Protein AF-A0A6I2MS90-F1 (afdb_monomer_lite)

Organism: NCBI:txid2594478

Radius of gyration: 29.3 Å; chains: 1; bounding box: 60×38×81 Å

Secondary structure (DSSP, 8-state):
--HHHHHHHHHHHHHSS-----HHHHHHHHHHHHHHHHHHHHHHHHTHHHHHHHHHHHHHHHHHHT--TT-HHHHHHHHHHHTS-HHHHHHHHHHHHHHHHHHHHHHHTT--SS------HHHHHHHHHHHHHHHTSHHHHHHHHS-SS-HHHHHHHHHHHHHT---

pLDDT: mean 87.78, std 8.92, range [54.5, 97.31]

Sequence (167 aa):
MNLNQAIEHLSIRLQGTHLEVNNQDKNAFNCILDYINTTLDESFNRNKYFANLYAYCLGLLLEKYQTTIDNPIPHKELHKIIDTPFENIIEDITNKMNNRLRCSLLEHAGGQLDKQQLISFQEKGEVVKKLIELLSISKNKNAFFGNAWSVEEVSKGIKVQLENFNP

Foldseek 3Di:
DALVVLCVVVVVQVPDPDDPDDPSVVVSVVNNVVVVVVVVVVVCVVCVVVVVVLVVQLVVLCVVVVHDPPDCPSVVVSVVVVPDDPLVVLVVVQVVVLVVLLVVLLVQLVHDPPDPDPDDPVRVVSSVVSSVVQCVPVLSVCSNVHGNDDSVRSVVVVVVVVVPPDD

Structure (mmCIF, N/CA/C/O backbone):
data_AF-A0A6I2MS90-F1
#
_entry.id   AF-A0A6I2MS90-F1
#
loop_
_atom_site.group_PDB
_atom_site.id
_atom_site.type_symbol
_atom_site.label_atom_id
_atom_site.label_alt_id
_atom_site.label_comp_id
_atom_site.label_asym_id
_atom_site.label_entity_id
_atom_site.label_seq_id
_atom_site.pdbx_PDB_ins_code
_atom_site.Cartn_x
_atom_site.Cartn_y
_atom_site.Cartn_z
_atom_site.occupancy
_atom_site.B_iso_or_equiv
_atom_site.auth_seq_id
_atom_site.auth_comp_id
_atom_site.auth_asym_id
_atom_site.auth_atom_id
_atom_site.pdbx_PDB_model_num
ATOM 1 N N . MET A 1 1 ? 29.980 10.374 -29.876 1.00 80.12 1 MET A N 1
ATOM 2 C CA . MET A 1 1 ? 28.805 9.810 -30.572 1.00 80.12 1 MET A CA 1
ATOM 3 C C . MET A 1 1 ? 27.626 9.912 -29.627 1.00 80.12 1 MET A C 1
ATOM 5 O O . MET A 1 1 ? 27.837 9.711 -28.440 1.00 80.12 1 MET A O 1
ATOM 9 N N . ASN A 1 2 ? 26.446 10.294 -30.112 1.00 90.06 2 ASN A N 1
ATOM 10 C CA . ASN A 1 2 ? 25.216 10.308 -29.313 1.00 90.06 2 ASN A CA 1
ATOM 11 C C . ASN A 1 2 ? 24.382 9.034 -29.554 1.00 90.06 2 ASN A C 1
ATOM 13 O O . ASN A 1 2 ? 24.674 8.273 -30.476 1.00 90.06 2 ASN A O 1
ATOM 17 N N . LEU A 1 3 ? 23.347 8.807 -28.737 1.00 90.62 3 LEU A N 1
ATOM 18 C CA . LEU A 1 3 ? 22.534 7.587 -28.795 1.00 90.62 3 LEU A CA 1
ATOM 19 C C . LEU A 1 3 ? 21.912 7.347 -30.180 1.00 90.62 3 LEU A C 1
ATOM 21 O O . LEU A 1 3 ? 22.001 6.240 -30.700 1.00 90.62 3 LEU A O 1
ATOM 25 N N . ASN A 1 4 ? 21.333 8.382 -30.796 1.00 91.56 4 ASN A N 1
ATOM 26 C CA . ASN A 1 4 ? 20.704 8.260 -32.115 1.00 91.56 4 ASN A CA 1
ATOM 27 C C . ASN A 1 4 ? 21.721 7.827 -33.178 1.00 91.56 4 ASN A C 1
ATOM 29 O O . ASN A 1 4 ? 21.445 6.917 -33.950 1.00 91.56 4 ASN A O 1
ATOM 33 N N . GLN A 1 5 ? 22.925 8.405 -33.152 1.00 92.56 5 GLN A N 1
ATOM 34 C CA . GLN A 1 5 ? 24.028 8.022 -34.037 1.00 92.56 5 GLN A CA 1
ATOM 35 C C . GLN A 1 5 ? 24.511 6.588 -33.782 1.00 92.56 5 GLN A C 1
ATOM 37 O O . GLN A 1 5 ? 24.838 5.878 -34.727 1.00 92.56 5 GLN A O 1
ATOM 42 N N . ALA A 1 6 ? 24.560 6.153 -32.521 1.00 91.56 6 ALA A N 1
ATOM 43 C CA . ALA A 1 6 ? 24.961 4.795 -32.162 1.00 91.56 6 ALA A CA 1
ATOM 44 C C . ALA A 1 6 ? 23.942 3.747 -32.642 1.00 91.56 6 ALA A C 1
ATOM 46 O O . ALA A 1 6 ? 24.327 2.727 -33.216 1.00 91.56 6 ALA A O 1
ATOM 47 N N . ILE A 1 7 ? 22.646 4.023 -32.455 1.00 91.75 7 ILE A N 1
ATOM 48 C CA . ILE A 1 7 ? 21.546 3.174 -32.931 1.00 91.75 7 ILE A CA 1
ATOM 49 C C . ILE A 1 7 ? 21.545 3.114 -34.460 1.00 91.75 7 ILE A C 1
ATOM 51 O O . ILE A 1 7 ? 21.482 2.026 -35.028 1.00 91.75 7 ILE A O 1
ATOM 55 N N . GLU A 1 8 ? 21.644 4.263 -35.127 1.00 92.31 8 GLU A N 1
ATOM 56 C CA . GLU A 1 8 ? 21.672 4.356 -36.588 1.00 92.31 8 GLU A CA 1
ATOM 57 C C . GLU A 1 8 ? 22.868 3.595 -37.175 1.00 92.31 8 GLU A C 1
ATOM 59 O O . GLU A 1 8 ? 22.697 2.784 -38.086 1.00 92.31 8 GLU A O 1
ATOM 64 N N . HIS A 1 9 ? 24.063 3.771 -36.600 1.00 90.19 9 HIS A N 1
ATOM 65 C CA . HIS A 1 9 ? 25.271 3.066 -37.024 1.00 90.19 9 HIS A CA 1
ATOM 66 C C . HIS A 1 9 ? 25.107 1.544 -36.942 1.00 90.19 9 HIS A C 1
ATOM 68 O O . HIS A 1 9 ? 25.334 0.849 -37.933 1.00 90.19 9 HIS A O 1
ATOM 74 N N . LEU A 1 10 ? 24.663 1.015 -35.796 1.00 90.69 10 LEU A N 1
ATOM 75 C CA . LEU A 1 10 ? 24.452 -0.427 -35.643 1.00 90.69 10 LEU A CA 1
ATOM 76 C C . LEU A 1 10 ? 23.306 -0.943 -36.522 1.00 90.69 10 LEU A C 1
ATOM 78 O O . LEU A 1 10 ? 23.416 -2.037 -37.067 1.00 90.69 10 LEU A O 1
ATOM 82 N N . SER A 1 11 ? 22.238 -0.163 -36.712 1.00 89.25 11 SER A N 1
ATOM 83 C CA . SER A 1 11 ? 21.116 -0.533 -37.584 1.00 89.25 11 SER A CA 1
ATOM 84 C C . SER A 1 11 ? 21.572 -0.734 -39.032 1.00 89.25 11 SER A C 1
ATOM 86 O O . SER A 1 11 ? 21.282 -1.768 -39.633 1.00 89.25 11 SER A O 1
ATOM 88 N N . ILE A 1 12 ? 22.371 0.200 -39.560 1.00 89.25 12 ILE A N 1
ATOM 89 C CA . ILE A 1 12 ? 22.963 0.101 -40.901 1.00 89.25 12 ILE A CA 1
ATOM 90 C C . ILE A 1 12 ? 23.892 -1.116 -40.994 1.00 89.25 12 ILE A C 1
ATOM 92 O O . ILE A 1 12 ? 23.870 -1.852 -41.980 1.00 89.25 12 ILE A O 1
ATOM 96 N N . ARG A 1 13 ? 24.702 -1.359 -39.959 1.00 87.19 13 ARG A N 1
ATOM 97 C CA . ARG A 1 13 ? 25.673 -2.463 -39.937 1.00 87.19 13 ARG A CA 1
ATOM 98 C C . ARG A 1 13 ? 25.007 -3.836 -39.888 1.00 87.19 13 ARG A C 1
ATOM 100 O O . ARG A 1 13 ? 25.465 -4.740 -40.580 1.00 87.19 13 ARG A O 1
ATOM 107 N N . LEU A 1 14 ? 23.906 -3.979 -39.152 1.00 85.38 14 LEU A N 1
ATOM 108 C CA . LEU A 1 14 ? 23.129 -5.221 -39.058 1.00 85.38 14 LEU A CA 1
ATOM 109 C C . LEU A 1 14 ? 22.346 -5.558 -40.339 1.00 85.38 14 LEU A C 1
ATOM 111 O O . LEU A 1 14 ? 21.986 -6.714 -40.539 1.00 85.38 14 LEU A O 1
ATOM 115 N N . GLN A 1 15 ? 22.093 -4.575 -41.207 1.00 86.25 15 GLN A N 1
ATOM 116 C CA . GLN A 1 15 ? 21.469 -4.780 -42.523 1.00 86.25 15 GLN A CA 1
ATOM 117 C C . GLN A 1 15 ? 22.488 -5.128 -43.623 1.00 86.25 15 GLN A C 1
ATOM 119 O O . GLN A 1 15 ? 22.102 -5.536 -44.719 1.00 86.25 15 GLN A O 1
ATOM 124 N N . GLY A 1 16 ? 23.784 -4.951 -43.354 1.00 80.88 16 GLY A N 1
ATOM 125 C CA . GLY A 1 16 ? 24.863 -5.236 -44.294 1.00 80.88 16 GLY A CA 1
ATOM 126 C C . GLY A 1 16 ? 25.267 -6.713 -44.334 1.00 80.88 16 GLY A C 1
ATOM 127 O O . GLY A 1 16 ? 24.982 -7.496 -43.435 1.00 80.88 16 GLY A O 1
ATOM 128 N N . THR A 1 17 ? 26.000 -7.095 -45.380 1.00 71.12 17 THR A N 1
ATOM 129 C CA . THR A 1 17 ? 26.497 -8.468 -45.589 1.00 71.12 17 THR A CA 1
ATOM 130 C C . THR A 1 17 ? 27.873 -8.737 -44.960 1.00 71.12 17 THR A C 1
ATOM 132 O O . THR A 1 17 ? 28.309 -9.887 -44.911 1.00 71.12 17 THR A O 1
ATOM 135 N N . HIS A 1 18 ? 28.565 -7.707 -44.452 1.00 65.75 18 HIS A N 1
ATOM 136 C CA . HIS A 1 18 ? 29.891 -7.817 -43.829 1.00 65.75 18 HIS A CA 1
ATOM 137 C C . HIS A 1 18 ? 29.881 -7.438 -42.341 1.00 65.75 18 HIS A C 1
ATOM 139 O O . HIS A 1 18 ? 29.806 -6.262 -41.978 1.00 65.75 18 HIS A O 1
ATOM 145 N N . LEU A 1 19 ? 30.031 -8.464 -41.498 1.00 74.38 19 LEU A N 1
ATOM 146 C CA . LEU A 1 19 ? 29.943 -8.428 -40.032 1.00 74.38 19 LEU A CA 1
ATOM 147 C C . LEU A 1 19 ? 31.311 -8.416 -39.322 1.00 74.38 19 LEU A C 1
ATOM 149 O O . LEU A 1 19 ? 31.413 -8.815 -38.164 1.00 74.38 19 LEU A O 1
ATOM 153 N N . GLU A 1 20 ? 32.383 -7.969 -39.979 1.00 84.94 20 GLU A N 1
ATOM 154 C CA . GLU A 1 20 ? 33.650 -7.763 -39.266 1.00 84.94 20 GLU A CA 1
ATOM 155 C C . GLU A 1 20 ? 33.533 -6.556 -38.333 1.00 84.94 20 GLU A C 1
ATOM 157 O O . GLU A 1 20 ? 33.401 -5.419 -38.790 1.00 84.94 20 GLU A O 1
ATOM 162 N N . VAL A 1 21 ? 33.551 -6.817 -37.025 1.00 84.44 21 VAL A N 1
ATOM 163 C CA . VAL A 1 21 ? 33.384 -5.810 -35.970 1.00 84.44 21 VAL A CA 1
ATOM 164 C C . VAL A 1 21 ? 34.576 -4.856 -35.953 1.00 84.44 21 VAL A C 1
ATOM 166 O O . VAL A 1 21 ? 35.713 -5.265 -35.712 1.00 84.44 21 VAL A O 1
ATOM 169 N N . ASN A 1 22 ? 34.313 -3.565 -36.137 1.00 88.56 22 ASN A N 1
ATOM 170 C CA . ASN A 1 22 ? 35.317 -2.507 -36.091 1.00 88.56 22 ASN A CA 1
ATOM 171 C C . ASN A 1 22 ? 35.214 -1.669 -34.795 1.00 88.56 22 ASN A C 1
ATOM 173 O O . ASN A 1 22 ? 34.375 -1.900 -33.922 1.00 88.56 22 ASN A O 1
ATOM 177 N N . ASN A 1 23 ? 36.099 -0.680 -34.638 1.00 89.88 23 ASN A N 1
ATOM 178 C CA . ASN A 1 23 ? 36.116 0.167 -33.440 1.00 89.88 23 ASN A CA 1
ATOM 179 C C . ASN A 1 23 ? 34.898 1.103 -33.329 1.00 89.88 23 ASN A C 1
ATOM 181 O O . ASN A 1 23 ? 34.522 1.465 -32.218 1.00 89.88 23 ASN A O 1
ATOM 185 N N . GLN A 1 24 ? 34.270 1.491 -34.443 1.00 88.94 24 GLN A N 1
ATOM 186 C CA . GLN A 1 24 ? 33.034 2.280 -34.415 1.00 88.94 24 GLN A CA 1
ATOM 187 C C . GLN A 1 24 ? 31.850 1.440 -33.929 1.00 88.94 24 GLN A C 1
ATOM 189 O O . GLN A 1 24 ? 31.095 1.927 -33.091 1.00 88.94 24 GLN A O 1
ATOM 194 N N . ASP A 1 25 ? 31.765 0.169 -34.338 1.00 89.19 25 ASP A N 1
ATOM 195 C CA . ASP A 1 25 ? 30.754 -0.775 -33.846 1.00 89.19 25 ASP A CA 1
ATOM 196 C C . ASP A 1 25 ? 30.862 -0.928 -32.316 1.00 89.19 25 ASP A C 1
ATOM 198 O O . ASP A 1 25 ? 29.869 -0.809 -31.597 1.00 89.19 25 ASP A O 1
ATOM 202 N N . LYS A 1 26 ? 32.089 -1.106 -31.798 1.00 90.00 26 LYS A N 1
ATOM 203 C CA . LYS A 1 26 ? 32.358 -1.173 -30.348 1.00 90.00 26 LYS A CA 1
ATOM 204 C C . LYS A 1 26 ? 31.952 0.110 -29.626 1.00 90.00 26 LYS A C 1
ATOM 206 O O . LYS A 1 26 ? 31.308 0.051 -28.584 1.00 90.00 26 LYS A O 1
ATOM 211 N N . ASN A 1 27 ? 32.304 1.267 -30.184 1.00 92.25 27 ASN A N 1
ATOM 212 C CA . ASN A 1 27 ? 31.951 2.557 -29.595 1.00 92.25 27 ASN A CA 1
ATOM 213 C C . ASN A 1 27 ? 30.431 2.778 -29.582 1.00 92.25 27 ASN A C 1
ATOM 215 O O . ASN A 1 27 ? 29.914 3.370 -28.638 1.00 92.25 27 ASN A O 1
ATOM 219 N N . ALA A 1 28 ? 29.714 2.317 -30.611 1.00 92.00 28 ALA A N 1
ATOM 220 C CA . ALA A 1 28 ? 28.264 2.462 -30.715 1.00 92.00 28 ALA A CA 1
ATOM 221 C C . ALA A 1 28 ? 27.563 1.563 -29.702 1.00 92.00 28 ALA A C 1
ATOM 223 O O . ALA A 1 28 ? 26.690 2.019 -28.966 1.00 92.00 28 ALA A O 1
ATOM 224 N N . PHE A 1 29 ? 28.019 0.318 -29.594 1.00 91.81 29 PHE A N 1
ATOM 225 C CA . PHE A 1 29 ? 27.527 -0.617 -28.596 1.00 91.81 29 PHE A CA 1
ATOM 226 C C . PHE A 1 29 ? 27.753 -0.110 -27.164 1.00 91.81 29 PHE A C 1
ATOM 228 O O . PHE A 1 29 ? 26.807 -0.058 -26.380 1.00 91.81 29 PHE A O 1
ATOM 235 N N . ASN A 1 30 ? 28.967 0.352 -26.844 1.00 94.00 30 ASN A N 1
ATOM 236 C CA . ASN A 1 30 ? 29.270 0.917 -25.527 1.00 94.00 30 ASN A CA 1
ATOM 237 C C . ASN A 1 30 ? 28.432 2.169 -25.235 1.00 94.00 30 ASN A C 1
ATOM 239 O O . ASN A 1 30 ? 27.914 2.300 -24.138 1.00 94.00 30 ASN A O 1
ATOM 243 N N . CYS A 1 31 ? 28.207 3.043 -26.222 1.00 94.00 31 CYS A N 1
ATOM 244 C CA . CYS A 1 31 ? 27.348 4.217 -26.048 1.00 94.00 31 CYS A CA 1
ATOM 245 C C . CYS A 1 31 ? 25.895 3.843 -25.700 1.00 94.00 31 CYS A C 1
ATOM 247 O O . CYS A 1 31 ? 25.262 4.535 -24.903 1.00 94.00 31 CYS A O 1
ATOM 249 N N . ILE A 1 32 ? 25.359 2.767 -26.287 1.00 92.75 32 ILE A N 1
ATOM 250 C CA . ILE A 1 32 ? 24.022 2.257 -25.952 1.00 92.75 32 ILE A CA 1
ATOM 251 C C . ILE A 1 32 ? 24.019 1.650 -24.547 1.00 92.75 32 ILE A C 1
ATOM 253 O O . ILE A 1 32 ? 23.109 1.936 -23.772 1.00 92.75 32 ILE A O 1
ATOM 257 N N . LEU A 1 33 ? 25.033 0.850 -24.200 1.00 90.88 33 LEU A N 1
ATOM 258 C CA . LEU A 1 33 ? 25.170 0.289 -22.855 1.00 90.88 33 LEU A CA 1
ATOM 259 C C . LEU A 1 33 ? 25.266 1.380 -21.786 1.00 90.88 33 LEU A C 1
ATOM 261 O O . LEU A 1 33 ? 24.543 1.319 -20.797 1.00 90.88 33 LEU A O 1
ATOM 265 N N . ASP A 1 34 ? 26.098 2.396 -22.004 1.00 91.56 34 ASP A N 1
ATOM 266 C CA . ASP A 1 34 ? 26.260 3.521 -21.085 1.00 91.56 34 ASP A CA 1
ATOM 267 C C . ASP A 1 34 ? 24.947 4.283 -20.918 1.00 91.56 34 ASP A C 1
ATOM 269 O O . ASP A 1 34 ? 24.577 4.632 -19.798 1.00 91.56 34 ASP A O 1
ATOM 273 N N . TYR A 1 35 ? 24.195 4.489 -22.004 1.00 90.94 35 TYR A N 1
ATOM 274 C CA . TYR A 1 35 ? 22.877 5.112 -21.932 1.00 90.94 35 TYR A CA 1
ATOM 275 C C . TYR A 1 35 ? 21.881 4.268 -21.127 1.00 90.94 35 TYR A C 1
ATOM 277 O O . TYR A 1 35 ? 21.169 4.813 -20.285 1.00 90.94 35 TYR A O 1
ATOM 285 N N . ILE A 1 36 ? 21.836 2.950 -21.351 1.00 87.00 36 ILE A N 1
ATOM 286 C CA . ILE A 1 36 ? 20.965 2.032 -20.604 1.00 87.00 36 ILE A CA 1
ATOM 287 C C . ILE A 1 36 ? 21.323 2.059 -19.117 1.00 87.00 36 ILE A C 1
ATOM 289 O O . ILE A 1 36 ? 20.442 2.284 -18.291 1.00 87.00 36 ILE A O 1
ATOM 293 N N . ASN A 1 37 ? 22.601 1.887 -18.780 1.00 84.50 37 ASN A N 1
ATOM 294 C CA . ASN A 1 37 ? 23.077 1.876 -17.398 1.00 84.50 37 ASN A CA 1
ATOM 295 C C . ASN A 1 37 ? 22.776 3.206 -16.699 1.00 84.50 37 ASN A C 1
ATOM 297 O O . ASN A 1 37 ? 22.171 3.216 -15.632 1.00 84.50 37 ASN A O 1
ATOM 301 N N . THR A 1 38 ? 23.088 4.330 -17.352 1.00 86.44 38 THR A N 1
ATOM 302 C CA . THR A 1 38 ? 22.784 5.669 -16.824 1.00 86.44 38 THR A CA 1
ATOM 303 C C . THR A 1 38 ? 21.282 5.851 -16.612 1.00 86.44 38 THR A C 1
ATOM 305 O O . THR A 1 38 ? 20.855 6.331 -15.567 1.00 86.44 38 THR A O 1
ATOM 308 N N . THR A 1 39 ? 20.453 5.419 -17.565 1.00 83.12 39 THR A N 1
ATOM 309 C CA . THR A 1 39 ? 18.991 5.541 -17.464 1.00 83.12 39 THR A CA 1
ATOM 310 C C . THR A 1 39 ? 18.428 4.693 -16.324 1.00 83.12 39 THR A C 1
ATOM 312 O O . THR A 1 39 ? 17.527 5.146 -15.615 1.00 83.12 39 THR A O 1
ATOM 315 N N . LEU A 1 40 ? 18.944 3.476 -16.132 1.00 74.56 40 LEU A N 1
ATOM 316 C CA . LEU A 1 40 ? 18.552 2.586 -15.039 1.00 74.56 40 LEU A CA 1
ATOM 317 C C . LEU A 1 40 ? 18.946 3.169 -13.675 1.00 74.56 40 LEU A C 1
ATOM 319 O O . LEU A 1 40 ? 18.098 3.242 -12.782 1.00 74.56 40 LEU A O 1
ATOM 323 N N . ASP A 1 41 ? 20.175 3.666 -13.541 1.00 78.50 41 ASP A N 1
ATOM 324 C CA . ASP A 1 41 ? 20.666 4.292 -12.310 1.00 78.50 41 ASP A CA 1
ATOM 325 C C . ASP A 1 41 ? 19.904 5.583 -11.987 1.00 78.50 41 ASP A C 1
ATOM 327 O O . ASP A 1 41 ? 19.470 5.806 -10.854 1.00 78.50 41 ASP A O 1
ATOM 331 N N . GLU A 1 42 ? 19.663 6.435 -12.983 1.00 81.06 42 GLU A N 1
ATOM 332 C CA . GLU A 1 42 ? 18.845 7.635 -12.818 1.00 81.06 42 GLU A CA 1
ATOM 333 C C . GLU A 1 42 ? 17.387 7.300 -12.500 1.00 81.06 42 GLU A C 1
ATOM 335 O O . GLU A 1 42 ? 16.741 8.028 -11.751 1.00 81.06 42 GLU A O 1
ATOM 340 N N . SER A 1 43 ? 16.831 6.225 -13.064 1.00 76.12 43 SER A N 1
ATOM 341 C CA . SER A 1 43 ? 15.473 5.767 -12.749 1.00 76.12 43 SER A CA 1
ATOM 342 C C . SER A 1 43 ? 15.361 5.348 -11.285 1.00 76.12 43 SER A C 1
ATOM 344 O O . SER A 1 43 ? 14.440 5.786 -10.589 1.00 76.12 43 SER A O 1
ATOM 346 N N . PHE A 1 44 ? 16.329 4.573 -10.790 1.00 79.06 44 PHE A N 1
ATOM 347 C CA . PHE A 1 44 ? 16.389 4.193 -9.383 1.00 79.06 44 PHE A CA 1
ATOM 348 C C . PHE A 1 44 ? 16.548 5.419 -8.480 1.00 79.06 44 PHE A C 1
ATOM 350 O O . PHE A 1 44 ? 15.789 5.583 -7.529 1.00 79.06 44 PHE A O 1
ATOM 357 N N . ASN A 1 45 ? 17.474 6.325 -8.806 1.00 81.69 45 ASN A N 1
ATOM 358 C CA . ASN A 1 45 ? 17.721 7.525 -8.007 1.00 81.69 45 ASN A CA 1
ATOM 359 C C . ASN A 1 45 ? 16.521 8.483 -7.994 1.00 81.69 45 ASN A C 1
ATOM 361 O O . ASN A 1 45 ? 16.162 8.988 -6.929 1.00 81.69 45 ASN A O 1
ATOM 365 N N . ARG A 1 46 ? 15.847 8.683 -9.136 1.00 82.06 46 ARG A N 1
ATOM 366 C CA . ARG A 1 46 ? 14.612 9.487 -9.227 1.00 82.06 46 ARG A CA 1
ATOM 367 C C . ARG A 1 46 ? 13.475 8.913 -8.388 1.00 82.06 46 ARG A C 1
ATOM 369 O O . ARG A 1 46 ? 12.663 9.672 -7.873 1.00 82.06 46 ARG A O 1
ATOM 376 N N . ASN A 1 47 ? 13.433 7.592 -8.227 1.00 84.44 47 ASN A N 1
ATOM 377 C CA . ASN A 1 47 ? 12.364 6.889 -7.519 1.00 84.44 47 ASN A CA 1
ATOM 378 C C . ASN A 1 47 ? 12.831 6.257 -6.202 1.00 84.44 47 ASN A C 1
ATOM 380 O O . ASN A 1 47 ? 12.173 5.355 -5.690 1.00 84.44 47 ASN A O 1
ATOM 384 N N . LYS A 1 48 ? 13.946 6.720 -5.626 1.00 88.38 48 LYS A N 1
ATOM 385 C CA . LYS A 1 48 ? 14.619 6.062 -4.495 1.00 88.38 48 LYS A CA 1
ATOM 386 C C . LYS A 1 48 ? 13.690 5.793 -3.309 1.00 88.38 48 LYS A C 1
ATOM 388 O O . LYS A 1 48 ? 13.713 4.706 -2.742 1.00 88.38 48 LYS A O 1
ATOM 393 N N . TYR A 1 49 ? 12.851 6.760 -2.939 1.00 87.19 49 TYR A N 1
ATOM 394 C CA . TYR A 1 49 ? 11.915 6.608 -1.818 1.00 87.19 49 TYR A CA 1
ATOM 395 C C . TYR A 1 49 ? 10.834 5.566 -2.106 1.00 87.19 49 TYR A C 1
ATOM 397 O O . TYR A 1 49 ? 10.530 4.745 -1.241 1.00 87.19 49 TYR A O 1
ATOM 405 N N . PHE A 1 50 ? 10.317 5.543 -3.335 1.00 88.06 50 PHE A N 1
ATOM 406 C CA . PHE A 1 50 ? 9.398 4.499 -3.772 1.00 88.06 50 PHE A CA 1
ATOM 407 C C . PHE A 1 50 ? 10.087 3.131 -3.803 1.00 88.06 50 PHE A C 1
ATOM 409 O O . PHE A 1 50 ? 9.536 2.174 -3.276 1.00 88.06 50 PHE A O 1
ATOM 416 N N . ALA A 1 51 ? 11.309 3.038 -4.334 1.00 89.44 51 ALA A N 1
ATOM 417 C CA . ALA A 1 51 ? 12.078 1.796 -4.368 1.00 89.44 51 ALA A CA 1
ATOM 418 C C . ALA A 1 51 ? 12.344 1.243 -2.956 1.00 89.44 51 ALA A C 1
ATOM 420 O O . ALA A 1 51 ? 12.185 0.046 -2.722 1.00 89.44 51 ALA A O 1
ATOM 421 N N . ASN A 1 52 ? 12.671 2.115 -1.997 1.00 91.12 52 ASN A N 1
ATOM 422 C CA . ASN A 1 52 ? 12.835 1.743 -0.592 1.00 91.12 52 ASN A CA 1
ATOM 423 C C . ASN A 1 52 ? 11.530 1.211 0.015 1.00 91.12 52 ASN A C 1
ATOM 425 O O . ASN A 1 52 ? 11.539 0.162 0.660 1.00 91.12 52 ASN A O 1
ATOM 429 N N . LEU A 1 53 ? 10.409 1.911 -0.201 1.00 92.00 53 LEU A N 1
ATOM 430 C CA . LEU A 1 53 ? 9.100 1.480 0.294 1.00 92.00 53 LEU A CA 1
ATOM 431 C C . LEU A 1 53 ? 8.679 0.149 -0.344 1.00 92.00 53 LEU A C 1
ATOM 433 O O . LEU A 1 53 ? 8.241 -0.756 0.359 1.00 92.00 53 LEU A O 1
ATOM 437 N N . TYR A 1 54 ? 8.882 0.007 -1.654 1.00 92.88 54 TYR A N 1
ATOM 438 C CA . TYR A 1 54 ? 8.620 -1.215 -2.407 1.00 92.88 54 TYR A CA 1
ATOM 439 C C . TYR A 1 54 ? 9.410 -2.394 -1.835 1.00 92.88 54 TYR A C 1
ATOM 441 O O . TYR A 1 54 ? 8.823 -3.423 -1.509 1.00 92.88 54 TYR A O 1
ATOM 449 N N . ALA A 1 55 ? 10.727 -2.242 -1.663 1.00 93.50 55 ALA A N 1
ATOM 450 C CA . ALA A 1 55 ? 11.588 -3.294 -1.130 1.00 93.50 55 ALA A CA 1
ATOM 451 C C . ALA A 1 55 ? 11.198 -3.685 0.304 1.00 93.50 55 ALA A C 1
ATOM 453 O O . ALA A 1 55 ? 11.126 -4.872 0.621 1.00 93.50 55 ALA A O 1
ATOM 454 N N . TYR A 1 56 ? 10.891 -2.699 1.153 1.00 95.88 56 TYR A N 1
ATOM 455 C CA . TYR A 1 56 ? 10.426 -2.939 2.518 1.00 95.88 56 TYR A CA 1
ATOM 456 C C . TYR A 1 56 ? 9.104 -3.721 2.545 1.00 95.88 56 TYR A C 1
ATOM 458 O O . TYR A 1 56 ? 9.007 -4.757 3.204 1.00 95.88 56 TYR A O 1
ATOM 466 N N . CYS A 1 57 ? 8.100 -3.274 1.785 1.00 95.75 57 CYS A N 1
ATOM 467 C CA . CYS A 1 57 ? 6.806 -3.948 1.697 1.00 95.75 57 CYS A CA 1
ATOM 468 C C . CYS A 1 57 ? 6.926 -5.355 1.101 1.00 95.75 57 CYS A C 1
ATOM 470 O O . CYS A 1 57 ? 6.297 -6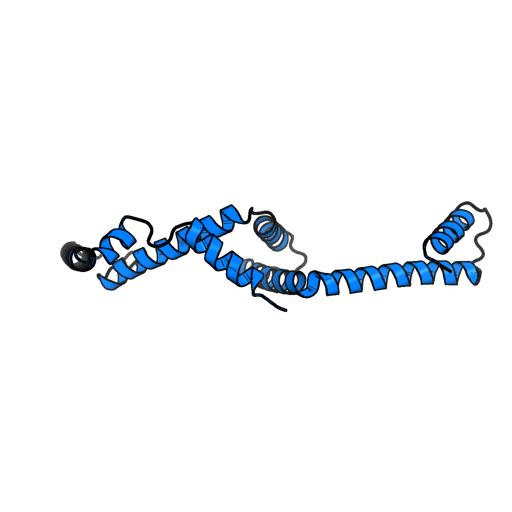.285 1.606 1.00 95.75 57 CYS A O 1
ATOM 472 N N . LEU A 1 58 ? 7.756 -5.536 0.069 1.00 95.75 58 LEU A N 1
ATOM 473 C CA . LEU A 1 58 ? 8.024 -6.850 -0.506 1.00 95.75 58 LEU A CA 1
ATOM 474 C C . LEU A 1 58 ? 8.644 -7.790 0.535 1.00 95.75 58 LEU A C 1
ATOM 476 O O . LEU A 1 58 ? 8.209 -8.933 0.640 1.00 95.75 58 LEU A O 1
ATOM 480 N N . GLY A 1 59 ? 9.591 -7.307 1.345 1.00 96.38 59 GLY A N 1
ATOM 481 C CA . GLY A 1 59 ? 10.184 -8.070 2.448 1.00 96.38 59 GLY A CA 1
ATOM 482 C C . GLY A 1 59 ? 9.142 -8.590 3.443 1.00 96.38 59 GLY A C 1
ATOM 483 O O . GLY A 1 59 ? 9.135 -9.779 3.757 1.00 96.38 59 GLY A O 1
ATOM 484 N N . LEU A 1 60 ? 8.202 -7.736 3.862 1.00 96.88 60 LEU A N 1
ATOM 485 C CA . LEU A 1 60 ? 7.104 -8.135 4.755 1.00 96.88 60 LEU A CA 1
ATOM 486 C C . LEU A 1 60 ? 6.195 -9.202 4.130 1.00 96.88 60 LEU A C 1
ATOM 488 O O . LEU A 1 60 ? 5.728 -10.112 4.816 1.00 96.88 60 LEU A O 1
ATOM 492 N N . LEU A 1 61 ? 5.925 -9.105 2.826 1.00 97.31 61 LEU A N 1
ATOM 493 C CA . LEU A 1 61 ? 5.109 -10.092 2.119 1.00 97.31 61 LEU A CA 1
ATOM 494 C C . LEU A 1 61 ? 5.856 -11.422 1.967 1.00 97.31 61 LEU A C 1
ATOM 496 O O . LEU A 1 61 ? 5.257 -12.476 2.168 1.00 97.31 61 LEU A O 1
ATOM 500 N N . LEU A 1 62 ? 7.156 -11.390 1.673 1.00 97.12 62 LEU A N 1
ATOM 501 C CA . LEU A 1 62 ? 7.993 -12.589 1.612 1.00 97.12 62 LEU A CA 1
ATOM 502 C C . LEU A 1 62 ? 7.994 -13.339 2.947 1.00 97.12 62 LEU A C 1
ATOM 504 O O . LEU A 1 62 ? 7.813 -14.556 2.952 1.00 97.12 62 LEU A O 1
ATOM 508 N N . GLU A 1 63 ? 8.114 -12.615 4.063 1.00 96.81 63 GLU A N 1
ATOM 509 C CA . GLU A 1 63 ? 8.027 -13.179 5.412 1.00 96.81 63 GLU A CA 1
ATOM 510 C C . GLU A 1 63 ? 6.635 -13.764 5.690 1.00 96.81 63 GLU A C 1
ATOM 512 O O . GLU A 1 63 ? 6.515 -14.932 6.062 1.00 96.81 63 GLU A O 1
ATOM 517 N N . LYS A 1 64 ? 5.572 -12.990 5.430 1.00 97.00 64 LYS A N 1
ATOM 518 C CA . LYS A 1 64 ? 4.177 -13.413 5.631 1.00 97.00 64 LYS A CA 1
ATOM 519 C C . LYS A 1 64 ? 3.835 -14.695 4.870 1.00 97.00 64 LYS A C 1
ATOM 521 O O . LYS A 1 64 ? 3.125 -15.546 5.400 1.00 97.00 64 LYS A O 1
ATOM 526 N N . TYR A 1 65 ? 4.292 -14.810 3.624 1.00 96.50 65 TYR A N 1
ATOM 527 C CA . TYR A 1 65 ? 4.009 -15.963 2.769 1.00 96.50 65 TYR A CA 1
ATOM 528 C C . TYR A 1 65 ? 5.080 -17.058 2.851 1.00 96.50 65 TYR A C 1
ATOM 530 O O . TYR A 1 65 ? 4.883 -18.106 2.246 1.00 96.50 65 TYR A O 1
ATOM 538 N N . GLN A 1 66 ? 6.175 -16.848 3.594 1.00 96.81 66 GLN A N 1
ATOM 539 C CA . GLN A 1 66 ? 7.318 -17.768 3.707 1.00 96.81 66 GLN A CA 1
ATOM 540 C C . GLN A 1 66 ? 7.882 -18.182 2.337 1.00 96.81 66 GLN A C 1
ATOM 542 O O . GLN A 1 66 ? 8.047 -19.362 2.030 1.00 96.81 66 GLN A O 1
ATOM 547 N N . THR A 1 67 ? 8.146 -17.195 1.479 1.00 96.44 67 THR A N 1
ATOM 548 C CA . THR A 1 67 ? 8.567 -17.411 0.081 1.00 96.44 67 THR A CA 1
ATOM 549 C C . THR A 1 67 ? 9.826 -16.623 -0.275 1.00 96.44 67 THR A C 1
ATOM 551 O O . THR A 1 67 ? 10.272 -15.764 0.482 1.00 96.44 67 THR A O 1
ATOM 554 N N . THR A 1 68 ? 10.417 -16.934 -1.432 1.00 93.88 68 THR A N 1
ATOM 555 C CA . THR A 1 68 ? 11.559 -16.209 -2.009 1.00 93.88 68 THR A CA 1
ATOM 556 C C . THR A 1 68 ? 11.105 -15.185 -3.050 1.00 93.88 68 THR A C 1
ATOM 558 O O . THR A 1 68 ? 9.951 -15.189 -3.484 1.00 93.88 68 THR A O 1
ATOM 561 N N . ILE A 1 69 ? 12.028 -14.312 -3.468 1.00 93.00 69 ILE A N 1
ATOM 562 C CA . ILE A 1 69 ? 11.761 -13.218 -4.413 1.00 93.00 69 ILE A CA 1
ATOM 563 C C . ILE A 1 69 ? 11.229 -13.693 -5.771 1.00 93.00 69 ILE A C 1
ATOM 565 O O . ILE A 1 69 ? 10.535 -12.941 -6.443 1.00 93.00 69 ILE A O 1
ATOM 569 N N . ASP A 1 70 ? 11.491 -14.938 -6.161 1.00 93.69 70 ASP A N 1
ATOM 570 C CA . ASP A 1 70 ? 11.031 -15.489 -7.439 1.00 93.69 70 ASP A CA 1
ATOM 571 C C . ASP A 1 70 ? 9.560 -15.940 -7.398 1.00 93.69 70 ASP A C 1
ATOM 573 O O . ASP A 1 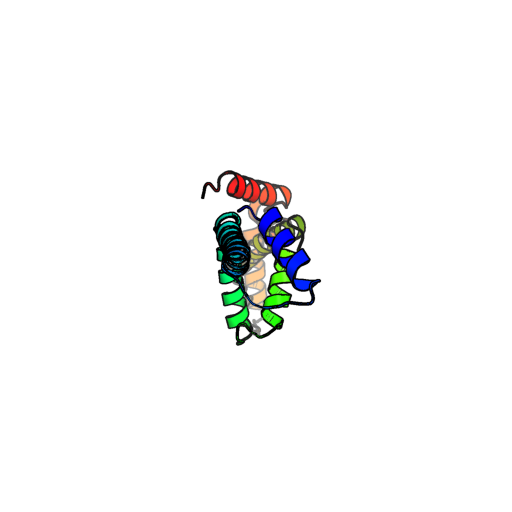70 ? 8.968 -16.264 -8.429 1.00 93.69 70 ASP A O 1
ATOM 577 N N . ASN A 1 71 ? 8.942 -15.982 -6.211 1.00 94.75 71 ASN A N 1
ATOM 578 C CA . ASN A 1 71 ? 7.551 -16.391 -6.078 1.00 94.75 71 ASN A CA 1
ATOM 579 C C . ASN A 1 71 ? 6.603 -15.255 -6.509 1.00 94.75 71 ASN A C 1
ATOM 581 O O . ASN A 1 71 ? 6.684 -14.153 -5.968 1.00 94.75 71 ASN A O 1
ATOM 585 N N . PRO A 1 72 ? 5.636 -15.504 -7.412 1.00 95.75 72 PRO A N 1
ATOM 586 C CA . PRO A 1 72 ? 4.738 -14.463 -7.906 1.00 95.75 72 PRO A CA 1
ATOM 587 C C . PRO A 1 72 ? 3.704 -13.966 -6.882 1.00 95.75 72 PRO A C 1
ATOM 589 O O . PRO A 1 72 ? 3.084 -12.933 -7.122 1.00 95.75 72 PRO A O 1
ATOM 592 N N . ILE A 1 73 ? 3.457 -14.682 -5.777 1.00 96.00 73 ILE A N 1
ATOM 593 C CA . ILE A 1 73 ? 2.411 -14.330 -4.801 1.00 96.00 73 ILE A CA 1
ATOM 594 C C . ILE A 1 73 ? 2.701 -12.977 -4.120 1.00 96.00 73 ILE A C 1
ATOM 596 O O . ILE A 1 73 ? 1.859 -12.087 -4.250 1.00 96.00 73 ILE A O 1
ATOM 600 N N . PRO A 1 74 ? 3.863 -12.761 -3.463 1.00 96.06 74 PRO A N 1
ATOM 601 C CA . PRO A 1 74 ? 4.227 -11.461 -2.894 1.00 96.06 74 PRO A CA 1
ATOM 602 C C . PRO A 1 74 ? 4.117 -10.301 -3.887 1.00 96.06 74 PRO A C 1
ATOM 604 O O . PRO A 1 74 ? 3.557 -9.264 -3.548 1.00 96.06 74 PRO A O 1
ATOM 607 N N . HIS A 1 75 ? 4.580 -10.486 -5.128 1.00 93.12 75 HIS A N 1
ATOM 608 C CA . HIS A 1 75 ? 4.500 -9.444 -6.160 1.00 93.12 75 HIS A CA 1
ATOM 609 C C . HIS A 1 75 ? 3.058 -9.107 -6.522 1.00 93.12 75 HIS A C 1
ATOM 611 O O . HIS A 1 75 ? 2.702 -7.936 -6.582 1.00 93.12 75 HIS A O 1
ATOM 617 N N . LYS A 1 76 ? 2.199 -10.117 -6.713 1.00 95.44 76 LYS A N 1
ATOM 618 C CA . LYS A 1 76 ? 0.772 -9.899 -6.995 1.00 95.44 76 LYS A CA 1
ATOM 619 C C . LYS A 1 76 ? 0.080 -9.136 -5.870 1.00 95.44 76 LYS A C 1
ATOM 621 O O . LYS A 1 76 ? -0.728 -8.258 -6.149 1.00 95.44 76 LYS A O 1
ATOM 626 N N . GLU A 1 77 ? 0.379 -9.462 -4.617 1.00 95.25 77 GLU A N 1
ATOM 627 C CA . GLU A 1 77 ? -0.197 -8.758 -3.469 1.00 95.25 77 GLU A CA 1
ATOM 628 C C . GLU A 1 77 ? 0.334 -7.327 -3.348 1.00 95.25 77 GLU A C 1
ATOM 630 O O . GLU A 1 77 ? -0.441 -6.408 -3.096 1.00 95.25 77 GLU A O 1
ATOM 635 N N . LEU A 1 78 ? 1.626 -7.108 -3.602 1.00 94.56 78 LEU A N 1
ATOM 636 C CA . LEU A 1 78 ? 2.203 -5.767 -3.610 1.00 94.56 78 LEU A CA 1
ATOM 637 C C . LEU A 1 78 ? 1.608 -4.898 -4.724 1.00 94.56 78 LEU A C 1
ATOM 639 O O . LEU A 1 78 ? 1.246 -3.753 -4.469 1.00 94.56 78 LEU A O 1
ATOM 643 N N . HIS A 1 79 ? 1.431 -5.454 -5.926 1.00 93.56 79 HIS A N 1
ATOM 644 C CA . HIS A 1 79 ? 0.766 -4.763 -7.030 1.00 93.56 79 HIS A CA 1
ATOM 645 C C . HIS A 1 79 ? -0.670 -4.390 -6.685 1.00 93.56 79 HIS A C 1
ATOM 647 O O . HIS A 1 79 ? -1.043 -3.241 -6.873 1.00 93.56 79 HIS A O 1
ATOM 653 N N . LYS A 1 80 ? -1.445 -5.295 -6.074 1.00 94.50 80 LYS A N 1
ATOM 654 C CA . LYS A 1 80 ? -2.791 -4.949 -5.593 1.00 94.50 80 LYS A CA 1
ATOM 655 C C . LYS A 1 80 ? -2.771 -3.744 -4.655 1.00 94.50 80 LYS A C 1
ATOM 657 O O . LYS A 1 80 ? -3.640 -2.889 -4.773 1.00 94.50 80 LYS A O 1
ATOM 662 N N . ILE A 1 81 ? -1.805 -3.667 -3.737 1.00 92.00 81 ILE A N 1
ATOM 663 C CA . ILE A 1 81 ? -1.676 -2.533 -2.809 1.00 92.00 81 ILE A CA 1
ATOM 664 C C . ILE A 1 81 ? -1.354 -1.244 -3.573 1.00 92.00 81 ILE A C 1
ATOM 666 O O . ILE A 1 81 ? -1.999 -0.229 -3.334 1.00 92.00 81 ILE A O 1
ATOM 670 N N . ILE A 1 82 ? -0.386 -1.284 -4.491 1.00 91.81 82 ILE A N 1
ATOM 671 C CA . ILE A 1 82 ? 0.053 -0.113 -5.269 1.00 91.81 82 ILE A CA 1
ATOM 672 C C . ILE A 1 82 ? -1.054 0.389 -6.205 1.00 91.81 82 ILE A C 1
ATOM 674 O O . ILE A 1 82 ? -1.251 1.594 -6.328 1.00 91.81 82 ILE A O 1
ATOM 678 N N . ASP A 1 83 ? -1.792 -0.529 -6.825 1.00 93.81 83 ASP A N 1
ATOM 679 C CA . ASP A 1 83 ? -2.877 -0.225 -7.761 1.00 93.81 83 ASP A CA 1
ATOM 680 C C . ASP A 1 83 ? -4.175 0.180 -7.040 1.00 93.81 83 ASP A C 1
ATOM 682 O O . ASP A 1 83 ? -5.141 0.602 -7.680 1.00 93.81 83 ASP A O 1
ATOM 686 N N . THR A 1 84 ? -4.232 0.048 -5.709 1.00 94.25 84 THR A N 1
ATOM 687 C CA . THR A 1 84 ? -5.397 0.477 -4.934 1.00 94.25 84 THR A CA 1
ATOM 688 C C . THR A 1 84 ? -5.478 2.008 -4.938 1.00 94.25 84 THR A C 1
ATOM 690 O O . THR A 1 84 ? -4.516 2.665 -4.536 1.00 94.25 84 THR A O 1
ATOM 693 N N . PRO A 1 85 ? -6.627 2.601 -5.326 1.00 95.31 85 PRO A N 1
ATOM 694 C CA . PRO A 1 85 ? -6.813 4.046 -5.280 1.00 95.31 85 PRO A CA 1
ATOM 695 C C . PRO A 1 85 ? -6.516 4.617 -3.895 1.00 95.31 85 PRO A C 1
ATOM 697 O O . PRO A 1 85 ? -6.925 4.050 -2.877 1.00 95.31 85 PRO A O 1
ATOM 700 N N . PHE A 1 86 ? -5.838 5.762 -3.860 1.00 91.38 86 PHE A N 1
ATOM 701 C CA . PHE A 1 86 ? -5.436 6.413 -2.616 1.00 91.38 86 PHE A CA 1
ATOM 702 C C . PHE A 1 86 ? -6.634 6.648 -1.687 1.00 91.38 86 PHE A C 1
ATOM 704 O O . PHE A 1 86 ? -6.550 6.392 -0.490 1.00 91.38 86 PHE A O 1
ATOM 711 N N . GLU A 1 87 ? -7.777 7.053 -2.236 1.00 94.50 87 GLU A N 1
ATOM 712 C CA . GLU A 1 87 ? -9.022 7.289 -1.505 1.00 94.50 87 GLU A CA 1
ATOM 713 C C . GLU A 1 87 ? -9.496 6.037 -0.758 1.00 94.50 87 GLU A C 1
ATOM 715 O O . GLU A 1 87 ? -9.865 6.125 0.414 1.00 94.50 87 GLU A O 1
ATOM 720 N N . ASN A 1 88 ? -9.397 4.866 -1.391 1.00 96.31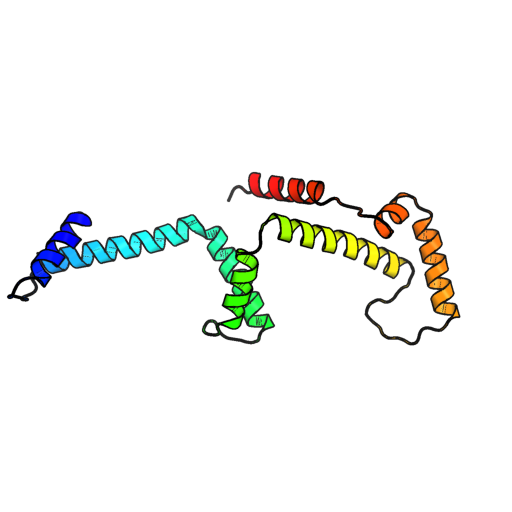 88 ASN A N 1
ATOM 721 C CA . ASN A 1 88 ? -9.777 3.596 -0.777 1.00 96.31 88 ASN A CA 1
ATOM 722 C C . ASN A 1 88 ? -8.823 3.237 0.369 1.00 96.31 88 ASN A C 1
ATOM 724 O O . ASN A 1 88 ? -9.262 2.764 1.413 1.00 96.31 88 ASN A O 1
ATOM 728 N N . ILE A 1 89 ? -7.520 3.502 0.212 1.00 94.94 89 ILE A N 1
ATOM 729 C CA . ILE A 1 89 ? -6.534 3.306 1.288 1.00 94.94 89 ILE A CA 1
ATOM 730 C C . ILE A 1 89 ? -6.867 4.209 2.484 1.00 94.94 89 ILE A C 1
ATOM 732 O O . ILE A 1 89 ? -6.817 3.759 3.630 1.00 94.94 89 ILE A O 1
ATOM 736 N N . ILE A 1 90 ? -7.238 5.469 2.237 1.00 96.75 90 ILE A N 1
ATOM 737 C CA . ILE A 1 90 ? -7.620 6.415 3.293 1.00 96.75 90 ILE A CA 1
ATOM 738 C C . ILE A 1 90 ? -8.886 5.963 4.019 1.00 96.75 90 ILE A C 1
ATOM 740 O O . ILE A 1 90 ? -8.937 6.027 5.250 1.00 96.75 90 ILE A O 1
ATOM 744 N N . GLU A 1 91 ? -9.893 5.489 3.291 1.00 96.12 91 GLU A N 1
ATOM 745 C CA . GLU A 1 91 ? -11.106 4.936 3.891 1.00 96.12 91 GLU A CA 1
ATOM 746 C C . GLU A 1 91 ? -10.771 3.745 4.801 1.00 96.12 91 GLU A C 1
ATOM 748 O O . GLU A 1 91 ? -11.197 3.691 5.958 1.00 96.12 91 GLU A O 1
ATOM 753 N N . ASP A 1 92 ? -9.920 2.838 4.326 1.00 95.56 92 ASP A N 1
ATOM 754 C CA . ASP A 1 92 ? -9.517 1.645 5.064 1.00 95.56 92 ASP A CA 1
ATOM 755 C C . ASP A 1 92 ? -8.720 1.994 6.339 1.00 95.56 92 ASP A C 1
ATOM 757 O O . ASP A 1 92 ? -8.945 1.416 7.409 1.00 95.56 92 ASP A O 1
ATOM 761 N N . ILE A 1 93 ? -7.830 2.993 6.270 1.00 95.62 93 ILE A N 1
ATOM 762 C CA . ILE A 1 93 ? -7.124 3.555 7.436 1.00 95.62 93 ILE A CA 1
ATOM 763 C C . ILE A 1 93 ? -8.119 4.171 8.425 1.00 95.62 93 ILE A C 1
ATOM 765 O O . ILE A 1 93 ? -8.055 3.884 9.623 1.00 95.62 93 ILE A O 1
ATOM 769 N N . THR A 1 94 ? -9.058 4.980 7.935 1.00 96.19 94 THR A N 1
ATOM 770 C CA . THR A 1 94 ? -10.073 5.656 8.757 1.00 96.19 94 THR A CA 1
ATOM 771 C C . THR A 1 94 ? -10.924 4.636 9.511 1.00 96.19 94 THR A C 1
ATOM 773 O O . THR A 1 94 ? -11.132 4.749 10.724 1.00 96.19 94 THR A O 1
ATOM 776 N N . ASN A 1 95 ? -11.349 3.577 8.823 1.00 94.94 95 ASN A N 1
ATOM 777 C CA . ASN A 1 95 ? -12.099 2.476 9.413 1.00 94.94 95 ASN A CA 1
ATOM 778 C C . ASN A 1 95 ? -11.285 1.746 10.486 1.00 94.94 95 ASN A C 1
ATOM 780 O O . ASN A 1 95 ? -11.794 1.503 11.582 1.00 94.94 95 ASN A O 1
ATOM 784 N N . LYS A 1 96 ? -10.003 1.454 10.229 1.00 94.50 96 LYS A N 1
ATOM 785 C CA . LYS A 1 96 ? -9.106 0.823 11.214 1.00 94.50 96 LYS A CA 1
ATOM 786 C C . LYS A 1 96 ? -8.898 1.693 12.454 1.00 94.50 96 LYS A C 1
ATOM 788 O O . LYS A 1 96 ? -8.949 1.170 13.567 1.00 94.50 96 LYS A O 1
ATOM 793 N N . MET A 1 97 ? -8.715 3.004 12.295 1.00 93.88 97 MET A N 1
ATOM 794 C CA . MET A 1 97 ? -8.566 3.940 13.417 1.00 93.88 97 MET A CA 1
ATOM 795 C C . MET A 1 97 ? -9.824 3.988 14.290 1.00 93.88 97 MET A C 1
ATOM 797 O O . MET A 1 97 ? -9.739 3.827 15.510 1.00 93.88 97 MET A O 1
ATOM 801 N N . ASN A 1 98 ? -10.995 4.137 13.666 1.00 93.56 98 ASN A N 1
ATOM 802 C CA . ASN A 1 98 ? -12.277 4.145 14.370 1.00 93.56 98 ASN A CA 1
ATOM 803 C C . ASN A 1 98 ? -12.545 2.802 15.071 1.00 93.56 98 ASN A C 1
ATOM 805 O O . ASN A 1 98 ? -12.911 2.776 16.247 1.00 93.56 98 ASN A O 1
ATOM 809 N N . ASN A 1 99 ? -12.294 1.677 14.396 1.00 92.12 99 ASN A N 1
ATOM 810 C CA . ASN A 1 99 ? -12.462 0.344 14.980 1.00 92.12 99 ASN A CA 1
ATOM 811 C C . ASN A 1 99 ? -11.531 0.111 16.167 1.00 92.12 99 ASN A C 1
ATOM 813 O O . ASN A 1 99 ? -11.976 -0.399 17.190 1.00 92.12 99 ASN A O 1
ATOM 817 N N . ARG A 1 100 ? -10.267 0.538 16.085 1.00 90.69 100 ARG A N 1
ATOM 818 C CA . ARG A 1 100 ? -9.327 0.423 17.207 1.00 90.69 100 ARG A CA 1
ATOM 819 C C . ARG A 1 100 ? -9.825 1.169 18.443 1.00 90.69 100 ARG A C 1
ATOM 821 O O . ARG A 1 100 ? -9.696 0.656 19.551 1.00 90.69 100 ARG A O 1
ATOM 828 N N . LEU A 1 101 ? -10.418 2.349 18.266 1.00 89.88 101 LEU A N 1
ATOM 829 C CA . LEU A 1 101 ? -10.993 3.105 19.375 1.00 89.88 101 LEU A CA 1
ATOM 830 C C . LEU A 1 101 ? -12.206 2.389 19.990 1.00 89.88 101 LEU A C 1
ATOM 832 O O . LEU A 1 101 ? -12.302 2.303 21.213 1.00 89.88 101 LEU A O 1
ATOM 836 N N . ARG A 1 102 ? -13.088 1.814 19.162 1.00 89.44 102 ARG A N 1
ATOM 837 C CA . ARG A 1 102 ? -14.221 0.991 19.629 1.00 89.44 102 ARG A CA 1
ATOM 838 C C . ARG A 1 102 ? -13.746 -0.226 20.421 1.00 89.44 102 ARG A C 1
ATOM 840 O O . ARG A 1 102 ? -14.235 -0.462 21.524 1.00 89.44 102 ARG A O 1
ATOM 847 N N . CYS A 1 103 ? -12.771 -0.959 19.886 1.00 88.81 103 CYS A N 1
ATOM 848 C CA . CYS A 1 103 ? -12.167 -2.109 20.554 1.00 88.81 103 CYS A CA 1
ATOM 849 C C . CYS A 1 103 ? -11.542 -1.707 21.890 1.00 88.81 103 CYS A C 1
ATOM 851 O O . CYS A 1 103 ? -11.809 -2.344 22.902 1.00 88.81 103 CYS A O 1
ATOM 853 N N . SER A 1 104 ? -10.806 -0.594 21.924 1.00 89.12 104 SER A N 1
ATOM 854 C CA . SER A 1 104 ? -10.215 -0.090 23.161 1.00 89.12 104 SER A CA 1
ATOM 855 C C . SER A 1 104 ? -11.279 0.239 24.212 1.00 89.12 104 SER A C 1
ATOM 857 O O . SER A 1 104 ? -11.116 -0.128 25.371 1.00 89.12 104 SER A O 1
ATOM 859 N N . LEU A 1 105 ? -12.400 0.865 23.838 1.00 88.25 105 LEU A N 1
ATOM 860 C CA . LEU A 1 105 ? -13.500 1.131 24.775 1.00 88.25 105 LEU A CA 1
ATOM 861 C C . LEU A 1 105 ? -14.121 -0.162 25.333 1.00 88.25 105 LEU A C 1
ATOM 863 O O . LEU A 1 105 ? -14.444 -0.216 26.519 1.00 88.25 105 LEU A O 1
ATOM 867 N N . LEU A 1 106 ? -14.243 -1.211 24.512 1.00 87.69 106 LEU A N 1
ATOM 868 C CA . LEU A 1 106 ? -14.694 -2.533 24.966 1.00 87.69 106 LEU A CA 1
ATOM 869 C C . LEU A 1 106 ? -13.701 -3.176 25.935 1.00 87.69 106 LEU A C 1
ATOM 871 O O . LEU A 1 106 ? -14.115 -3.699 26.966 1.00 87.69 106 LEU A O 1
ATOM 875 N N . GLU A 1 107 ? -12.405 -3.101 25.644 1.00 88.62 107 GLU A N 1
ATOM 876 C CA . GLU A 1 107 ? -11.350 -3.613 26.523 1.00 88.62 107 GLU A CA 1
ATOM 877 C C . GLU A 1 107 ? -11.332 -2.881 27.871 1.00 88.62 107 GLU A C 1
ATOM 879 O O . GLU A 1 107 ? -11.243 -3.522 28.918 1.00 88.62 107 GLU A O 1
ATOM 884 N N . HIS A 1 108 ? -11.516 -1.555 27.878 1.00 88.12 108 HIS A N 1
ATOM 885 C CA . HIS A 1 108 ? -11.631 -0.766 29.112 1.00 88.12 108 HIS A CA 1
ATOM 886 C C . HIS A 1 108 ? -12.873 -1.136 29.933 1.00 88.12 108 HIS A C 1
ATOM 888 O O . HIS A 1 108 ? -12.837 -1.087 31.162 1.00 88.12 108 HIS A O 1
ATOM 894 N N . ALA A 1 109 ? -13.960 -1.550 29.277 1.00 86.81 109 ALA A N 1
ATOM 895 C CA . ALA A 1 109 ? -15.132 -2.099 29.955 1.00 86.81 109 ALA A CA 1
ATOM 896 C C . ALA A 1 109 ? -14.892 -3.515 30.525 1.00 86.81 109 ALA A C 1
ATOM 898 O O . ALA A 1 109 ? -15.744 -4.044 31.239 1.00 86.81 109 ALA A O 1
ATOM 899 N N . GLY A 1 110 ? -13.738 -4.130 30.241 1.00 83.81 110 GLY A N 1
ATOM 900 C CA . GLY A 1 110 ? -13.389 -5.496 30.633 1.00 83.81 110 GLY A CA 1
ATOM 901 C C . GLY A 1 110 ? -13.775 -6.558 29.601 1.00 83.81 110 GLY A C 1
ATOM 902 O O . GLY A 1 110 ? -13.735 -7.748 29.911 1.00 83.81 110 GLY A O 1
ATOM 903 N N . GLY A 1 111 ? -14.164 -6.155 28.389 1.00 80.81 111 GLY A N 1
ATOM 904 C CA . GLY A 1 111 ? -14.409 -7.067 27.277 1.00 80.81 111 GLY A CA 1
ATOM 905 C C . GLY A 1 111 ? -13.109 -7.697 26.773 1.00 80.81 111 GLY A C 1
ATOM 906 O O . GLY A 1 111 ? -12.092 -7.024 26.644 1.00 80.81 111 GLY A O 1
ATOM 907 N N . GLN A 1 112 ? -13.140 -8.993 26.467 1.00 73.81 112 GLN A N 1
ATOM 908 C CA . GLN A 1 112 ? -12.026 -9.690 25.822 1.00 73.81 112 GLN A CA 1
ATOM 909 C C . GLN A 1 112 ? -12.396 -9.987 24.369 1.00 73.81 112 GLN A C 1
ATOM 911 O O . GLN A 1 112 ? -13.360 -10.707 24.119 1.00 73.81 112 GLN A O 1
ATOM 916 N N . LEU A 1 113 ? -11.638 -9.434 23.420 1.00 67.19 113 LEU A N 1
ATOM 917 C CA . LEU A 1 113 ? -11.873 -9.627 21.983 1.00 67.19 113 LEU A CA 1
ATOM 918 C C . LEU A 1 113 ? -11.193 -10.896 21.438 1.00 67.19 113 LEU A C 1
ATOM 920 O O . LEU A 1 113 ? -11.706 -11.512 20.508 1.00 67.19 113 LEU A O 1
ATOM 924 N N . ASP A 1 114 ? -10.108 -11.341 22.078 1.00 59.69 114 ASP A N 1
ATOM 925 C CA . ASP A 1 114 ? -9.241 -12.414 21.560 1.00 59.69 114 ASP A CA 1
ATOM 926 C C . ASP A 1 114 ? -9.506 -13.798 22.163 1.00 59.69 114 ASP A C 1
ATOM 928 O O . ASP A 1 114 ? -8.845 -14.782 21.829 1.00 59.69 114 ASP A O 1
ATOM 932 N N . LYS A 1 115 ? -10.463 -13.906 23.084 1.00 56.09 115 LYS A N 1
ATOM 933 C CA . LYS A 1 115 ? -10.718 -15.145 23.813 1.00 56.09 115 LYS A CA 1
ATOM 934 C C . LYS A 1 115 ? -12.167 -15.559 23.622 1.00 56.09 115 LYS A C 1
ATOM 936 O O . LYS A 1 115 ? -13.073 -14.938 24.167 1.00 56.09 115 LYS A O 1
ATOM 941 N N . GLN A 1 116 ? -12.380 -16.676 22.922 1.00 54.50 116 GLN A N 1
ATOM 942 C CA . GLN A 1 116 ? -13.626 -17.455 22.967 1.00 54.50 116 GLN A CA 1
ATOM 943 C C . GLN A 1 116 ? -13.808 -18.100 24.356 1.00 54.50 116 GLN A C 1
ATOM 945 O O . GLN A 1 116 ? -14.026 -19.302 24.487 1.00 54.50 116 GLN A O 1
ATOM 950 N N . GLN A 1 117 ? -13.639 -17.328 25.427 1.00 57.72 117 GLN A N 1
ATOM 951 C CA . GLN A 1 117 ? -13.886 -17.807 26.771 1.00 57.72 117 GLN A CA 1
ATOM 952 C C . GLN A 1 117 ? -15.392 -17.822 27.012 1.00 57.72 117 GLN A C 1
ATOM 954 O O . GLN A 1 117 ? -16.113 -16.871 26.703 1.00 57.72 117 GLN A O 1
ATOM 959 N N . LEU A 1 118 ? -15.869 -18.932 27.572 1.00 59.03 118 LEU A N 1
ATOM 960 C CA . LEU A 1 118 ? -17.211 -19.052 28.124 1.00 59.03 118 LEU A CA 1
ATOM 961 C C . LEU A 1 118 ? -17.299 -18.164 29.372 1.00 59.03 118 LEU A C 1
ATOM 963 O O . LEU A 1 118 ? -17.157 -18.635 30.492 1.00 59.03 118 LEU A O 1
ATOM 967 N N . ILE A 1 119 ? -17.491 -16.863 29.162 1.00 68.94 119 ILE A N 1
ATOM 968 C CA . ILE A 1 119 ? -17.802 -15.907 30.229 1.00 68.94 119 ILE A CA 1
ATOM 969 C C . ILE A 1 119 ? -19.246 -16.122 30.680 1.00 68.94 119 ILE A C 1
ATOM 971 O O . ILE A 1 119 ? -20.160 -16.264 29.853 1.00 68.94 119 ILE A O 1
ATOM 975 N N . SER A 1 120 ? -19.450 -16.133 31.994 1.00 72.69 120 SER A N 1
ATOM 976 C CA . SER A 1 120 ? -20.761 -16.280 32.615 1.00 72.69 120 SER A CA 1
ATOM 977 C C . SER A 1 120 ? -21.683 -15.107 32.264 1.00 72.69 120 SER A C 1
ATOM 979 O O . SER A 1 120 ? -21.251 -14.014 31.889 1.00 72.69 120 SER A O 1
ATOM 981 N N . PHE A 1 121 ? -22.994 -15.315 32.403 1.00 75.44 121 PHE A N 1
ATOM 982 C CA . PHE A 1 121 ? -23.979 -14.255 32.175 1.00 75.44 121 PHE A CA 1
ATOM 983 C C . PHE A 1 121 ? -23.766 -13.047 33.107 1.00 75.44 121 PHE A C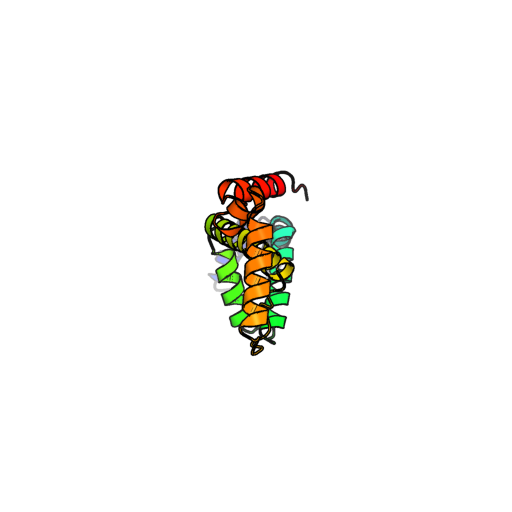 1
ATOM 985 O O . PHE A 1 121 ? -23.942 -11.908 32.681 1.00 75.44 121 PHE A O 1
ATOM 992 N N . GLN A 1 122 ? -23.335 -13.285 34.352 1.00 77.31 122 GLN A N 1
ATOM 993 C CA . GLN A 1 122 ? -23.022 -12.221 35.311 1.00 77.31 122 GLN A CA 1
ATOM 994 C C . GLN A 1 122 ? -21.818 -11.387 34.865 1.00 77.31 122 GLN A C 1
ATOM 996 O O . GLN A 1 122 ? -21.907 -10.163 34.848 1.00 77.31 122 GLN A O 1
ATOM 1001 N N . GLU A 1 123 ? -20.731 -12.026 34.427 1.00 77.38 123 GLU A N 1
ATOM 1002 C CA . GLU A 1 123 ? -19.542 -11.321 33.926 1.00 77.38 123 GLU A CA 1
ATOM 1003 C C . GLU A 1 123 ? -19.863 -10.488 32.682 1.00 77.38 123 GLU A C 1
ATOM 1005 O O . GLU A 1 123 ? -19.444 -9.336 32.580 1.00 77.38 123 GLU A O 1
ATOM 1010 N N . LYS A 1 124 ? -20.688 -11.021 31.770 1.00 79.38 124 LYS A N 1
ATOM 1011 C CA . LYS A 1 124 ? -21.198 -10.251 30.624 1.00 79.38 124 LYS A CA 1
ATOM 1012 C C . LYS A 1 124 ? -22.021 -9.043 31.073 1.00 79.38 124 LYS A C 1
ATOM 1014 O O . LYS A 1 124 ? -21.865 -7.962 30.512 1.00 79.38 124 LYS A O 1
ATOM 1019 N N . GLY A 1 125 ? -22.869 -9.209 32.088 1.00 82.31 125 GLY A N 1
ATOM 1020 C CA . GLY A 1 125 ? -23.659 -8.123 32.666 1.00 82.31 125 GLY A CA 1
ATOM 1021 C C . GLY A 1 125 ? -22.797 -6.997 33.242 1.00 82.31 125 GLY A C 1
ATOM 1022 O O . GLY A 1 125 ? -23.089 -5.826 33.012 1.00 82.31 125 GLY A O 1
ATOM 1023 N N . GLU A 1 126 ? -21.707 -7.334 33.931 1.00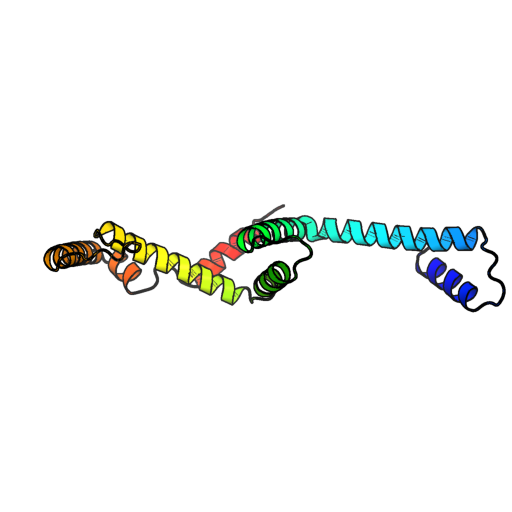 86.56 126 GLU A N 1
ATOM 1024 C CA . GLU A 1 126 ? -20.777 -6.349 34.497 1.00 86.56 126 GLU A CA 1
ATOM 1025 C C . GLU A 1 126 ? -19.984 -5.596 33.420 1.00 86.56 126 GLU A C 1
ATOM 1027 O O . GLU A 1 126 ? -19.826 -4.378 33.516 1.00 86.56 126 GLU A O 1
ATOM 1032 N N . VAL A 1 127 ? -19.557 -6.278 32.351 1.00 84.94 127 VAL A N 1
ATOM 1033 C CA . VAL A 1 127 ? -18.934 -5.616 31.188 1.00 84.94 127 VAL A CA 1
ATOM 1034 C C . VAL A 1 127 ? -19.911 -4.640 30.534 1.00 84.94 127 VAL A C 1
ATOM 1036 O O . VAL A 1 127 ? -19.547 -3.504 30.235 1.00 84.94 127 VAL A O 1
ATOM 1039 N N . VAL A 1 128 ? -21.172 -5.043 30.352 1.00 86.06 128 VAL A N 1
ATOM 1040 C CA . VAL A 1 128 ? -22.202 -4.170 29.772 1.00 86.06 128 VAL A CA 1
ATOM 1041 C C . VAL A 1 128 ? -22.453 -2.945 30.653 1.00 86.06 128 VAL A C 1
ATOM 1043 O O . VAL A 1 128 ? -22.524 -1.839 30.122 1.00 86.06 128 VAL A O 1
ATOM 1046 N N . LYS A 1 129 ? -22.530 -3.094 31.982 1.00 90.44 129 LYS A N 1
ATOM 1047 C CA . LYS A 1 129 ? -22.678 -1.949 32.901 1.00 90.44 129 LYS A CA 1
ATOM 1048 C C . LYS A 1 129 ? -21.517 -0.965 32.782 1.00 90.44 129 LYS A C 1
ATOM 1050 O O . LYS A 1 129 ? -21.751 0.221 32.565 1.00 90.44 129 LYS A O 1
ATOM 1055 N N . LYS A 1 130 ? -20.277 -1.457 32.840 1.00 89.56 130 LYS A N 1
ATOM 1056 C CA . LYS A 1 130 ? -19.073 -0.622 32.699 1.00 89.56 130 LYS A CA 1
ATOM 1057 C C . LYS A 1 130 ? -19.007 0.065 31.341 1.00 89.56 130 LYS A C 1
ATOM 1059 O O . LYS A 1 130 ? -18.618 1.226 31.250 1.00 89.56 130 LYS A O 1
ATOM 1064 N N . LEU A 1 131 ? -19.428 -0.621 30.279 1.00 88.50 131 LEU A N 1
ATOM 1065 C CA . LEU A 1 131 ? -19.525 -0.016 28.957 1.00 88.50 131 LEU A CA 1
ATOM 1066 C C . LEU A 1 131 ? -20.569 1.107 28.944 1.00 88.50 131 LEU A C 1
ATOM 1068 O O . LEU A 1 131 ? -20.282 2.186 28.441 1.00 88.50 131 LEU A O 1
ATOM 1072 N N . ILE A 1 132 ? -21.751 0.901 29.529 1.00 88.94 132 ILE A N 1
ATOM 1073 C CA . ILE A 1 132 ? -22.785 1.944 29.638 1.00 88.94 132 ILE A CA 1
ATOM 1074 C C . ILE A 1 132 ? -22.257 3.167 30.405 1.00 88.94 132 ILE A C 1
ATOM 1076 O O . ILE A 1 132 ? -22.484 4.301 29.978 1.00 88.94 132 ILE A O 1
ATOM 1080 N N . GLU A 1 133 ? -21.508 2.964 31.489 1.00 90.62 133 GLU A N 1
ATOM 1081 C CA . GLU A 1 133 ? -20.853 4.047 32.233 1.00 90.62 133 GLU A CA 1
ATOM 1082 C C . GLU A 1 133 ? -19.839 4.802 31.359 1.00 90.62 133 GLU A C 1
ATOM 1084 O O . GLU A 1 133 ? -19.908 6.027 31.246 1.00 90.62 133 GLU A O 1
ATOM 1089 N N . LEU A 1 134 ? -18.956 4.089 30.652 1.00 89.38 134 LEU A N 1
ATOM 1090 C CA . LEU A 1 134 ? -17.990 4.696 29.728 1.00 89.38 134 LEU A CA 1
ATOM 1091 C C . LEU A 1 134 ? -18.671 5.468 28.591 1.00 89.38 134 LEU A C 1
ATOM 1093 O O . LEU A 1 134 ? -18.189 6.533 28.198 1.00 89.38 134 LEU A O 1
ATOM 1097 N N . LEU A 1 135 ? -19.794 4.959 28.082 1.00 89.38 135 LEU A N 1
ATOM 1098 C CA . LEU A 1 135 ? -20.601 5.580 27.028 1.00 89.38 135 LEU A CA 1
ATOM 1099 C C . LEU A 1 135 ? -21.506 6.707 27.541 1.00 89.38 135 LEU A C 1
ATOM 1101 O O . LEU A 1 135 ? -22.106 7.418 26.736 1.00 89.38 135 LEU A O 1
ATOM 1105 N N . SER A 1 136 ? -21.596 6.916 28.855 1.00 88.94 136 SER A N 1
ATOM 1106 C CA . SER A 1 136 ? -22.291 8.079 29.420 1.00 88.94 136 SER A CA 1
ATOM 1107 C C . SER A 1 136 ? -21.517 9.378 29.153 1.00 88.94 136 SER A C 1
ATOM 1109 O O . SER A 1 136 ? -22.096 10.463 29.128 1.00 88.94 136 SER A O 1
ATOM 1111 N N . ILE A 1 137 ? -20.216 9.273 28.861 1.00 88.06 137 ILE A N 1
ATOM 1112 C CA . ILE A 1 137 ? -19.396 10.378 28.365 1.00 88.06 137 ILE A CA 1
ATOM 1113 C C . ILE A 1 137 ? -19.729 10.603 26.882 1.00 88.06 137 ILE A C 1
ATOM 1115 O O . ILE A 1 137 ? -19.468 9.744 26.039 1.00 88.06 137 ILE A O 1
ATOM 1119 N N . SER A 1 138 ? -20.265 11.781 26.540 1.00 78.69 138 SER A N 1
ATOM 1120 C CA . SER A 1 138 ? -20.747 12.115 25.184 1.00 78.69 138 SER A CA 1
ATOM 1121 C C . SER A 1 138 ? -19.713 11.856 24.080 1.00 78.69 138 SER A C 1
ATOM 1123 O O . SER A 1 138 ? -20.048 11.320 23.024 1.00 78.69 138 SER A O 1
ATOM 1125 N N . LYS A 1 139 ? -18.438 12.162 24.344 1.00 83.75 139 LYS A N 1
ATOM 1126 C CA . LYS A 1 139 ? -17.319 11.896 23.429 1.00 83.75 139 LYS A CA 1
ATOM 1127 C C . LYS A 1 139 ? -17.142 10.400 23.141 1.00 83.75 139 LYS A C 1
ATOM 1129 O O . LYS A 1 139 ? -16.988 10.024 21.983 1.00 83.75 139 LYS A O 1
ATOM 1134 N N . ASN A 1 140 ? -17.206 9.553 24.169 1.00 86.00 140 ASN A N 1
ATOM 1135 C CA . ASN A 1 140 ? -17.077 8.102 24.023 1.00 86.00 140 ASN A CA 1
ATOM 1136 C C . ASN A 1 140 ? -18.290 7.513 23.308 1.00 86.00 140 ASN A C 1
ATOM 1138 O O . ASN A 1 140 ? -18.131 6.655 22.448 1.00 86.00 140 ASN A O 1
ATOM 1142 N N . LYS A 1 141 ? -19.493 8.016 23.606 1.00 85.81 141 LYS A N 1
ATOM 1143 C CA . LYS A 1 141 ? -20.722 7.620 22.912 1.00 85.81 141 LYS A CA 1
ATOM 1144 C C . LYS A 1 141 ? -20.619 7.846 21.406 1.00 85.81 141 LYS A C 1
ATOM 1146 O O . LYS A 1 141 ? -20.893 6.938 20.626 1.00 85.81 141 LYS A O 1
ATOM 1151 N N . ASN A 1 142 ? -20.183 9.040 21.011 1.00 83.56 142 ASN A N 1
ATOM 1152 C CA . ASN A 1 142 ? -20.034 9.404 19.606 1.00 83.56 142 ASN A CA 1
ATOM 1153 C C . ASN A 1 142 ? -18.918 8.603 18.928 1.00 83.56 142 ASN A C 1
ATOM 1155 O O . ASN A 1 142 ? -19.102 8.140 17.810 1.00 83.56 142 ASN A O 1
ATOM 1159 N N . ALA A 1 143 ? -17.797 8.383 19.613 1.00 83.75 143 ALA A N 1
ATOM 1160 C CA . ALA A 1 143 ? -16.704 7.558 19.106 1.00 83.75 143 ALA A CA 1
ATOM 1161 C C . ALA A 1 143 ? -17.078 6.074 18.953 1.00 83.75 143 ALA A C 1
ATOM 1163 O O . ALA A 1 143 ? -16.563 5.390 18.072 1.00 83.75 143 ALA A O 1
ATOM 1164 N N . PHE A 1 144 ? -17.956 5.569 19.822 1.00 85.94 144 PHE A N 1
ATOM 1165 C CA . PHE A 1 144 ? -18.356 4.170 19.819 1.00 85.94 144 PHE A CA 1
ATOM 1166 C C . PHE A 1 144 ? -19.412 3.872 18.750 1.00 85.94 144 PHE A C 1
ATOM 1168 O O . PHE A 1 144 ? -19.242 2.943 17.962 1.00 85.94 144 PHE A O 1
ATOM 1175 N N . PHE A 1 145 ? -20.483 4.673 18.704 1.00 86.00 145 PHE A N 1
ATOM 1176 C CA . PHE A 1 145 ? -21.611 4.471 17.783 1.00 86.00 145 PHE A CA 1
ATOM 1177 C C . PHE A 1 145 ? -21.462 5.193 16.440 1.00 86.00 145 PHE A C 1
ATOM 1179 O O . PHE A 1 145 ? -22.120 4.819 15.474 1.00 86.00 145 PHE A O 1
ATOM 1186 N N . GLY A 1 146 ? -20.626 6.225 16.375 1.00 85.81 146 GLY A N 1
ATOM 1187 C CA . GLY A 1 146 ? -20.292 6.955 15.157 1.00 85.81 146 GLY A CA 1
ATOM 1188 C C . GLY A 1 146 ? -18.825 6.776 14.789 1.00 85.81 146 GLY A C 1
ATOM 1189 O O . GLY A 1 146 ? -18.162 5.845 15.249 1.00 85.81 146 GLY A O 1
ATOM 1190 N N . ASN A 1 147 ? -18.315 7.676 13.955 1.00 86.69 147 ASN A N 1
ATOM 1191 C CA . ASN A 1 147 ? -16.898 7.753 13.623 1.00 86.69 147 ASN A CA 1
ATOM 1192 C C . ASN A 1 147 ? -16.266 8.904 14.410 1.00 86.69 147 ASN A C 1
ATOM 1194 O O . ASN A 1 147 ? -16.761 10.028 14.372 1.00 86.69 147 ASN A O 1
ATOM 1198 N N . ALA A 1 148 ? -15.184 8.612 15.132 1.00 89.75 148 ALA A N 1
ATOM 1199 C CA . ALA A 1 148 ? -14.394 9.626 15.823 1.00 89.75 148 ALA A CA 1
ATOM 1200 C C . ALA A 1 148 ? -13.553 10.462 14.850 1.00 89.75 148 ALA A C 1
ATOM 1202 O O . ALA A 1 148 ? -13.259 11.614 15.155 1.00 89.75 148 ALA A O 1
ATOM 1203 N N . TRP A 1 149 ? -13.198 9.881 13.701 1.00 94.06 149 TRP A N 1
ATOM 1204 C CA . TRP A 1 149 ? -12.509 10.553 12.602 1.00 94.06 149 TRP A CA 1
ATOM 1205 C C . TRP A 1 149 ? -13.264 10.363 11.292 1.00 94.06 149 TRP A C 1
ATOM 1207 O O . TRP A 1 149 ? -13.694 9.243 10.989 1.00 94.06 149 TRP A O 1
ATOM 1217 N N . SER A 1 150 ? -13.389 11.440 10.515 1.00 94.56 150 SER A N 1
ATOM 1218 C C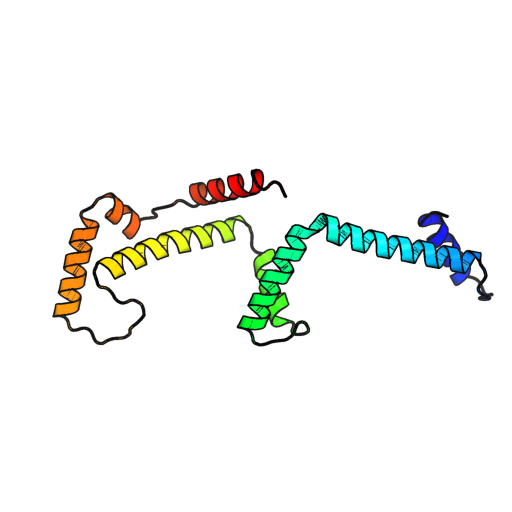A . SER A 1 150 ? -13.923 11.388 9.151 1.00 94.56 150 SER A CA 1
ATOM 1219 C C . SER A 1 150 ? -12.835 11.043 8.125 1.00 94.56 150 SER A C 1
ATOM 1221 O O . SER A 1 150 ? -11.640 11.221 8.372 1.00 94.56 150 SER A O 1
ATOM 1223 N N . VAL A 1 151 ? -13.250 10.566 6.949 1.00 95.50 151 VAL A N 1
ATOM 1224 C CA . VAL A 1 151 ? -12.334 10.260 5.835 1.00 95.50 151 VAL A CA 1
ATOM 1225 C C . VAL A 1 151 ? -11.616 11.530 5.371 1.00 95.50 151 VAL A C 1
ATOM 1227 O O . VAL A 1 151 ? -10.420 11.503 5.087 1.00 95.50 151 VAL A O 1
ATOM 1230 N N . GLU A 1 152 ? -12.312 12.666 5.350 1.00 96.06 152 GLU A N 1
ATOM 1231 C CA . GLU A 1 152 ? -11.764 13.968 4.966 1.00 96.06 152 GLU A CA 1
ATOM 1232 C C . GLU A 1 152 ? -10.692 14.446 5.949 1.00 96.06 152 GLU A C 1
ATOM 1234 O O . GLU A 1 152 ? -9.640 14.931 5.525 1.00 96.06 152 GLU A O 1
ATOM 1239 N N . GLU A 1 153 ? -10.931 14.290 7.254 1.00 95.62 153 GLU A N 1
ATOM 1240 C CA . GLU A 1 153 ? -9.969 14.652 8.298 1.00 95.62 153 GLU A CA 1
ATOM 1241 C C . GLU A 1 153 ? -8.682 13.831 8.175 1.00 95.62 153 GLU A C 1
ATOM 1243 O O . GLU A 1 153 ? -7.582 14.393 8.182 1.00 95.62 153 GLU A O 1
ATOM 1248 N N . VAL A 1 154 ? -8.815 12.513 8.002 1.00 95.62 154 VAL A N 1
ATOM 1249 C CA . VAL A 1 154 ? -7.675 11.600 7.838 1.00 95.62 154 VAL A CA 1
ATOM 1250 C C . VAL A 1 154 ? -6.937 11.881 6.526 1.00 95.62 154 VAL A C 1
ATOM 1252 O O . VAL A 1 154 ? -5.710 11.992 6.529 1.00 95.62 154 VAL A O 1
ATOM 1255 N N . SER A 1 155 ? -7.663 12.080 5.418 1.00 96.06 155 SER A N 1
ATOM 1256 C CA . SER A 1 155 ? -7.079 12.433 4.116 1.00 96.06 155 SER A CA 1
ATOM 1257 C C . SER A 1 155 ? -6.262 13.716 4.203 1.00 96.06 155 SER A C 1
ATOM 1259 O O . SER A 1 155 ? -5.116 13.754 3.756 1.00 96.06 155 SER A O 1
ATOM 1261 N N . LYS A 1 156 ? -6.822 14.763 4.822 1.00 95.44 156 LYS A N 1
ATOM 1262 C CA . LYS A 1 156 ? -6.133 16.040 5.012 1.00 95.44 156 LYS A CA 1
ATOM 1263 C C . LYS A 1 156 ? -4.870 15.863 5.850 1.00 95.44 156 LYS A C 1
ATOM 1265 O O . LYS A 1 156 ? -3.826 16.383 5.470 1.00 95.44 156 LYS A O 1
ATOM 1270 N N . GLY A 1 157 ? -4.950 15.120 6.955 1.00 94.31 157 GLY A N 1
ATOM 1271 C CA . GLY A 1 157 ? -3.797 14.846 7.812 1.00 94.31 157 GLY A CA 1
ATOM 1272 C C . GLY A 1 157 ? -2.655 14.159 7.060 1.00 94.31 157 GLY A C 1
ATOM 1273 O O . GLY A 1 157 ? -1.511 14.598 7.151 1.00 94.31 157 GLY A O 1
ATOM 1274 N N . ILE A 1 158 ? -2.971 13.133 6.267 1.00 93.38 158 ILE A N 1
ATOM 1275 C CA . ILE A 1 158 ? -1.975 12.393 5.479 1.00 93.38 158 ILE A CA 1
ATOM 1276 C C . ILE A 1 158 ? -1.407 13.257 4.347 1.00 93.38 158 ILE A C 1
ATOM 1278 O O . ILE A 1 158 ? -0.193 13.293 4.168 1.00 93.38 158 ILE A O 1
ATOM 1282 N N . LYS A 1 159 ? -2.244 14.005 3.619 1.00 92.19 159 LYS A N 1
ATOM 1283 C CA . LYS A 1 159 ? -1.780 14.909 2.551 1.00 92.19 159 LYS A CA 1
ATOM 1284 C C . LYS A 1 159 ? -0.816 15.968 3.078 1.00 92.19 159 LYS A C 1
ATOM 1286 O O . LYS A 1 159 ? 0.248 16.142 2.502 1.00 92.19 159 LYS A O 1
ATOM 1291 N N . VAL A 1 160 ? -1.124 16.585 4.220 1.00 94.12 160 VAL A N 1
ATOM 1292 C CA . VAL A 1 160 ? -0.222 17.546 4.875 1.00 94.12 160 VAL A CA 1
ATOM 1293 C C . VAL A 1 160 ? 1.118 16.898 5.232 1.00 94.12 160 VAL A C 1
ATOM 1295 O O . VAL A 1 160 ? 2.160 17.530 5.090 1.00 94.12 160 VAL A O 1
ATOM 1298 N N . GLN A 1 161 ? 1.131 15.643 5.686 1.00 90.06 161 GLN A N 1
ATOM 1299 C CA . GLN A 1 161 ? 2.388 14.940 5.963 1.00 90.06 161 GLN A CA 1
ATOM 1300 C C . GLN A 1 161 ? 3.192 14.665 4.691 1.00 90.06 161 GLN A C 1
ATOM 1302 O O . GLN A 1 161 ? 4.406 14.836 4.711 1.00 90.06 161 GLN A O 1
ATOM 1307 N N . LEU A 1 162 ? 2.531 14.282 3.595 1.00 87.81 162 LEU A N 1
ATOM 1308 C CA . LEU A 1 162 ? 3.180 14.058 2.301 1.00 87.81 162 LEU A CA 1
ATOM 1309 C C . LEU A 1 162 ? 3.732 15.356 1.698 1.00 87.81 162 LEU A C 1
ATOM 1311 O O . LEU A 1 162 ? 4.830 15.353 1.160 1.00 87.81 162 LEU A O 1
ATOM 1315 N N . GLU A 1 163 ? 3.010 16.470 1.819 1.00 86.75 163 GLU A N 1
ATOM 1316 C CA . GLU A 1 163 ? 3.459 17.787 1.343 1.00 86.75 163 GLU A CA 1
ATOM 1317 C C . GLU A 1 163 ? 4.655 18.320 2.138 1.00 86.75 163 GLU A C 1
ATOM 1319 O O . GLU A 1 163 ? 5.536 18.969 1.580 1.00 86.75 163 GLU A O 1
ATOM 1324 N N . ASN A 1 164 ? 4.701 18.035 3.442 1.00 86.75 164 ASN A N 1
ATOM 1325 C CA . ASN A 1 164 ? 5.816 18.417 4.310 1.00 86.75 164 ASN A CA 1
ATOM 1326 C C . ASN A 1 164 ? 6.943 17.378 4.336 1.00 86.75 164 ASN A C 1
ATOM 1328 O O . ASN A 1 164 ? 7.953 17.584 5.015 1.00 86.75 164 ASN A O 1
ATOM 1332 N N . PHE A 1 165 ? 6.785 16.258 3.628 1.00 78.62 165 PHE A N 1
ATOM 1333 C CA . PHE A 1 165 ? 7.843 15.279 3.468 1.00 78.62 165 PHE A CA 1
ATOM 1334 C C . PHE A 1 165 ? 8.897 15.878 2.538 1.00 78.62 165 PHE A C 1
ATOM 1336 O O . PHE A 1 165 ? 8.722 15.906 1.322 1.00 78.62 165 PHE A O 1
ATOM 1343 N N . ASN A 1 166 ? 9.975 16.395 3.131 1.00 60.72 166 ASN A N 1
ATOM 1344 C CA . ASN A 1 166 ? 11.116 16.945 2.410 1.00 60.72 166 ASN A CA 1
ATOM 1345 C C . ASN A 1 166 ? 12.295 15.954 2.530 1.00 60.72 166 ASN A C 1
ATOM 1347 O O . ASN A 1 166 ? 12.923 15.906 3.593 1.00 60.72 166 ASN A O 1
ATOM 1351 N N . PRO A 1 167 ? 12.498 15.090 1.520 1.00 60.41 167 PRO A N 1
ATOM 1352 C CA . PRO A 1 167 ? 13.466 13.999 1.556 1.00 60.41 167 PRO A CA 1
ATOM 1353 C C . PRO A 1 167 ? 14.950 14.380 1.562 1.00 60.41 167 PRO A C 1
ATOM 1355 O O . PRO A 1 167 ? 15.304 15.490 1.107 1.00 60.41 167 PRO A O 1
#